Protein AF-A0A1C9WNR5-F1 (afdb_monomer_lite)

Sequence (93 aa):
MTIWNFANPAVIDENNRMAQNFAAVSALGYPEDLPVLAFLSQQLINANPEWHPAHKRQLEPLDRSRLVVLPGGHYLHWTHSQEMGESLRKFLR

Radius of gyration: 16.76 Å; chains: 1; bounding box: 45×30×37 Å

Secondary structure (DSSP, 8-state):
---TTTT-HHHHHHHHHHHHHHHHHTT----TTS-EEEEEEHHHHHH-TTHHHHHHHHHTT-SSEEEEEESSSS-HHHHSHHHHHHHHHHHH-

Foldseek 3Di:
DPPVPCDDPVNVVCVVCVVVVCVVCVPDADDQADAEEEEAEPVVCVVPVCVVVVVVVRCVSHPHYDYHYDYDDDPCCVVPVVVVVVVVVVSVD

pLDDT: mean 93.84, std 9.14, range [49.0, 98.5]

Structure (mmCIF, N/CA/C/O backbone):
data_AF-A0A1C9WNR5-F1
#
_entry.id   AF-A0A1C9WNR5-F1
#
loop_
_atom_site.group_PDB
_atom_site.id
_atom_site.type_symbol
_atom_site.label_atom_id
_atom_site.label_alt_id
_atom_site.label_comp_id
_atom_site.label_asym_id
_atom_site.label_entity_id
_atom_site.label_seq_id
_atom_site.pdbx_PDB_ins_code
_atom_site.Cartn_x
_atom_site.Cartn_y
_atom_site.Cartn_z
_atom_site.occupancy
_atom_site.B_iso_or_equiv
_atom_site.auth_seq_id
_atom_site.auth_comp_id
_atom_site.auth_asym_id
_atom_site.auth_atom_id
_atom_site.pdbx_PDB_model_num
ATOM 1 N N . MET A 1 1 ? 27.772 -5.871 3.448 1.00 49.00 1 MET A N 1
ATOM 2 C CA . MET A 1 1 ? 26.713 -6.830 3.071 1.00 49.00 1 MET A CA 1
ATOM 3 C C . MET A 1 1 ? 26.995 -7.255 1.639 1.00 49.00 1 MET A C 1
ATOM 5 O O . MET A 1 1 ? 26.879 -6.425 0.750 1.00 49.00 1 MET A O 1
ATOM 9 N N . THR A 1 2 ? 27.495 -8.465 1.409 1.00 57.16 2 THR A N 1
ATOM 10 C CA . THR A 1 2 ? 27.682 -8.988 0.048 1.00 57.16 2 THR A CA 1
ATOM 11 C C . THR A 1 2 ? 26.384 -9.669 -0.361 1.00 57.16 2 THR A C 1
ATOM 13 O O . THR A 1 2 ? 25.953 -10.617 0.290 1.00 57.16 2 THR A O 1
ATOM 16 N N . ILE A 1 3 ? 25.719 -9.148 -1.394 1.00 67.62 3 ILE A N 1
ATOM 17 C CA . ILE A 1 3 ? 24.437 -9.680 -1.870 1.00 67.62 3 ILE A CA 1
ATOM 18 C C . ILE A 1 3 ? 24.714 -10.898 -2.758 1.00 67.62 3 ILE A C 1
ATOM 20 O O . ILE A 1 3 ? 24.587 -10.863 -3.982 1.00 67.62 3 ILE A O 1
ATOM 24 N N . TRP A 1 4 ? 25.176 -11.976 -2.130 1.00 55.09 4 TRP A N 1
ATOM 25 C CA . TRP A 1 4 ? 25.336 -13.264 -2.788 1.00 55.09 4 TRP A CA 1
ATOM 26 C C . TRP A 1 4 ? 23.961 -13.710 -3.295 1.00 55.09 4 TRP A C 1
ATOM 28 O O . TRP A 1 4 ? 23.042 -13.883 -2.500 1.00 55.09 4 TRP A O 1
ATOM 38 N N . ASN A 1 5 ? 23.837 -13.857 -4.619 1.00 68.12 5 ASN A N 1
ATOM 39 C CA . ASN A 1 5 ? 22.632 -14.217 -5.388 1.00 68.12 5 ASN A CA 1
ATOM 40 C C . ASN A 1 5 ? 21.720 -13.083 -5.892 1.00 68.12 5 ASN A C 1
ATOM 42 O O . ASN A 1 5 ? 20.700 -13.400 -6.498 1.00 68.12 5 ASN A O 1
ATOM 46 N N . PHE A 1 6 ? 22.078 -11.798 -5.752 1.00 71.00 6 PHE A N 1
ATOM 47 C CA .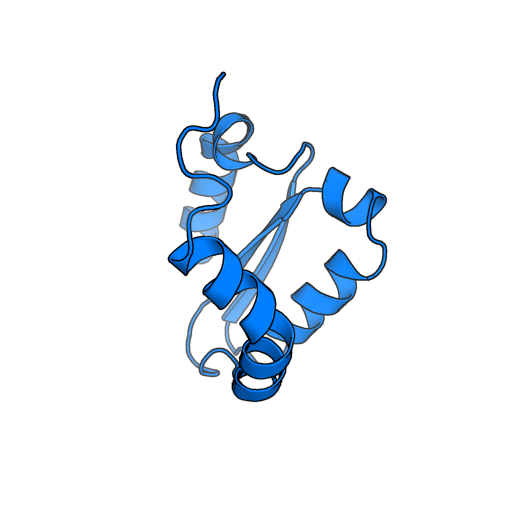 PHE A 1 6 ? 21.237 -10.693 -6.265 1.00 71.00 6 PHE A CA 1
ATOM 48 C C . PHE A 1 6 ? 20.915 -10.781 -7.765 1.00 71.00 6 PHE A C 1
ATOM 50 O O . PHE A 1 6 ? 19.884 -10.302 -8.211 1.00 71.00 6 PHE A O 1
ATOM 57 N N . ALA A 1 7 ? 21.814 -11.376 -8.544 1.00 80.62 7 ALA A N 1
ATOM 58 C CA . ALA A 1 7 ? 21.699 -11.483 -9.993 1.00 80.62 7 ALA A CA 1
ATOM 59 C C . ALA A 1 7 ? 21.761 -12.944 -10.453 1.00 80.62 7 ALA A C 1
ATOM 61 O O . ALA A 1 7 ? 22.336 -13.254 -11.494 1.00 80.62 7 ALA A O 1
ATOM 62 N N . ASN A 1 8 ? 21.228 -13.872 -9.652 1.00 91.19 8 ASN A N 1
ATOM 63 C CA . ASN A 1 8 ? 21.070 -15.237 -10.141 1.00 91.19 8 ASN A CA 1
ATOM 64 C C . ASN A 1 8 ? 20.044 -15.265 -11.303 1.00 91.19 8 ASN A C 1
ATOM 66 O O . ASN A 1 8 ? 19.234 -14.340 -11.432 1.00 91.19 8 ASN A O 1
ATOM 70 N N . PRO A 1 9 ? 20.046 -16.314 -12.144 1.00 93.50 9 PRO A N 1
ATOM 71 C CA . PRO A 1 9 ? 19.154 -16.380 -13.300 1.00 93.50 9 PRO A CA 1
ATOM 72 C C . PRO A 1 9 ? 17.661 -16.221 -12.975 1.00 93.50 9 PRO A C 1
ATOM 74 O O . PRO A 1 9 ? 16.936 -15.650 -13.782 1.00 93.50 9 PRO A O 1
ATOM 77 N N . ALA A 1 10 ? 17.203 -16.675 -11.804 1.00 92.06 10 ALA A N 1
ATOM 78 C CA . ALA A 1 10 ? 15.802 -16.553 -11.403 1.00 92.06 10 ALA A CA 1
ATOM 79 C C . ALA A 1 10 ? 15.416 -15.103 -11.072 1.00 92.06 10 ALA A C 1
ATOM 81 O O . ALA A 1 10 ? 14.374 -14.640 -11.521 1.00 92.06 10 ALA A O 1
ATOM 82 N N . VAL A 1 11 ? 16.270 -14.362 -10.355 1.00 91.44 11 VAL A N 1
ATOM 83 C CA . VAL A 1 11 ? 16.021 -12.940 -10.040 1.00 91.44 11 VAL A CA 1
ATOM 84 C C . VAL A 1 11 ? 16.032 -12.088 -11.313 1.00 91.44 11 VAL A C 1
ATOM 86 O O . VAL A 1 11 ? 15.221 -11.176 -11.471 1.00 91.44 11 VAL A O 1
ATOM 89 N N . ILE A 1 12 ? 16.925 -12.403 -12.257 1.00 92.25 12 ILE A N 1
ATOM 90 C CA . ILE A 1 12 ? 16.961 -11.727 -13.560 1.00 92.25 12 ILE A CA 1
ATOM 91 C C . ILE A 1 12 ? 15.686 -12.025 -14.364 1.00 92.25 12 ILE A C 1
ATOM 93 O O . ILE A 1 12 ? 15.098 -11.097 -14.919 1.00 92.25 12 ILE A O 1
ATOM 97 N N . ASP A 1 13 ? 15.243 -13.286 -14.424 1.00 95.12 13 ASP A N 1
ATOM 98 C CA . ASP A 1 13 ? 13.997 -13.665 -15.107 1.00 95.12 13 ASP A CA 1
ATOM 99 C C . ASP A 1 13 ? 12.773 -12.970 -14.485 1.00 95.12 13 ASP A C 1
ATOM 101 O O . ASP A 1 13 ? 11.955 -12.411 -15.215 1.00 95.12 13 ASP A O 1
ATOM 105 N N . GLU A 1 14 ? 12.687 -12.903 -13.152 1.00 92.56 14 GLU A N 1
ATOM 106 C CA . GLU A 1 14 ? 11.630 -12.170 -12.445 1.00 92.56 14 GLU A CA 1
ATOM 1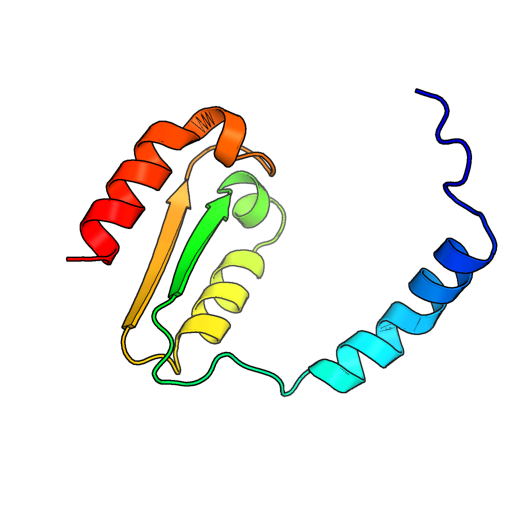07 C C . GLU A 1 14 ? 11.604 -10.686 -12.840 1.00 92.56 14 GLU A C 1
ATOM 109 O O . GLU A 1 14 ? 10.556 -10.163 -13.231 1.00 92.56 14 GLU A O 1
ATOM 114 N N . ASN A 1 15 ? 12.761 -10.016 -12.815 1.00 92.94 15 ASN A N 1
ATOM 115 C CA . ASN A 1 15 ? 12.860 -8.611 -13.205 1.00 92.94 15 ASN A CA 1
ATOM 116 C C . ASN A 1 15 ? 12.481 -8.395 -14.681 1.00 92.94 15 ASN A C 1
ATOM 118 O O . ASN A 1 15 ? 11.774 -7.441 -15.007 1.00 92.94 15 ASN A O 1
ATOM 122 N N . ASN A 1 16 ? 12.887 -9.302 -15.574 1.00 96.00 16 ASN A N 1
ATOM 123 C CA . ASN A 1 16 ? 12.544 -9.236 -16.998 1.00 96.00 16 ASN A CA 1
ATOM 124 C C . ASN A 1 16 ? 11.039 -9.417 -17.258 1.00 96.00 16 ASN A C 1
ATOM 126 O O . ASN A 1 16 ? 10.518 -8.898 -18.246 1.00 96.00 16 ASN A O 1
ATOM 130 N N . ARG A 1 17 ? 10.323 -10.115 -16.370 1.00 96.62 17 ARG A N 1
ATOM 131 C CA . ARG A 1 17 ? 8.870 -10.337 -16.462 1.00 96.62 17 ARG A CA 1
ATOM 132 C C . ARG A 1 17 ? 8.035 -9.250 -15.795 1.00 96.62 17 ARG A C 1
ATOM 134 O O . ARG A 1 17 ? 6.814 -9.269 -15.923 1.00 96.62 17 ARG A O 1
ATOM 141 N N . MET A 1 18 ? 8.657 -8.285 -15.122 1.00 95.69 18 MET A N 1
ATOM 142 C CA . MET A 1 18 ? 7.968 -7.277 -14.314 1.00 95.69 18 MET A CA 1
ATOM 143 C C . MET A 1 18 ? 6.850 -6.548 -15.078 1.00 95.69 18 MET A C 1
ATOM 145 O O . MET A 1 18 ? 5.719 -6.485 -14.602 1.00 95.69 18 MET A O 1
ATOM 149 N N . ALA A 1 19 ? 7.129 -6.059 -16.291 1.00 95.94 19 ALA A N 1
ATOM 150 C CA . ALA A 1 19 ? 6.132 -5.356 -17.102 1.00 95.94 19 ALA A CA 1
ATOM 151 C C . ALA A 1 19 ? 4.941 -6.254 -17.490 1.00 95.94 19 ALA A C 1
ATOM 153 O O . ALA A 1 19 ? 3.790 -5.825 -17.418 1.00 95.94 19 ALA A O 1
ATOM 154 N N . GLN A 1 20 ? 5.213 -7.509 -17.863 1.00 97.44 20 GLN A N 1
ATOM 155 C CA . GLN A 1 20 ? 4.180 -8.489 -18.215 1.00 97.44 20 GLN A CA 1
ATOM 156 C C . GLN A 1 20 ? 3.321 -8.843 -16.996 1.00 97.44 20 GLN A C 1
ATOM 158 O O . GLN A 1 20 ? 2.096 -8.871 -17.097 1.00 97.44 20 GLN A O 1
ATOM 163 N N . ASN A 1 21 ? 3.951 -9.042 -15.837 1.00 95.62 21 ASN A N 1
ATOM 164 C CA . ASN A 1 21 ? 3.264 -9.345 -14.586 1.00 95.62 21 ASN A CA 1
ATOM 165 C C . ASN A 1 21 ? 2.364 -8.182 -14.152 1.00 95.62 21 ASN A C 1
ATOM 167 O O . ASN A 1 21 ? 1.201 -8.414 -13.836 1.00 95.62 21 ASN A O 1
ATOM 171 N N . PHE A 1 22 ? 2.853 -6.935 -14.203 1.00 93.94 22 PHE A N 1
ATOM 172 C CA . PHE A 1 22 ? 2.039 -5.757 -13.880 1.00 93.94 22 PHE A CA 1
ATOM 173 C C . PHE A 1 22 ? 0.842 -5.596 -14.817 1.00 93.94 22 PHE A C 1
ATOM 175 O O . PHE A 1 22 ? -0.257 -5.305 -14.350 1.00 93.94 22 PHE A O 1
ATOM 182 N N . ALA A 1 23 ? 1.019 -5.828 -16.121 1.00 95.62 23 ALA A N 1
ATOM 183 C CA . ALA A 1 23 ? -0.094 -5.809 -17.066 1.00 95.62 23 ALA A CA 1
ATOM 184 C C . ALA A 1 23 ? -1.133 -6.893 -16.734 1.00 95.62 23 ALA A C 1
ATOM 186 O O . ALA A 1 23 ? -2.329 -6.597 -16.691 1.00 95.62 23 ALA A O 1
ATOM 187 N N . ALA A 1 24 ? -0.679 -8.115 -16.433 1.00 96.31 24 ALA A N 1
ATOM 188 C CA . ALA A 1 24 ? -1.546 -9.248 -16.114 1.00 96.31 24 ALA A CA 1
ATOM 189 C C . ALA A 1 24 ? -2.384 -9.036 -14.842 1.00 96.31 24 ALA A C 1
ATOM 191 O O . ALA A 1 24 ? -3.502 -9.539 -14.765 1.00 96.31 24 ALA A O 1
ATOM 192 N N . VAL A 1 25 ? -1.874 -8.278 -13.865 1.00 93.81 25 VAL A N 1
ATOM 193 C CA . VAL A 1 25 ? -2.580 -8.001 -12.601 1.00 93.81 25 VAL A CA 1
ATOM 194 C C . VAL A 1 25 ? -3.228 -6.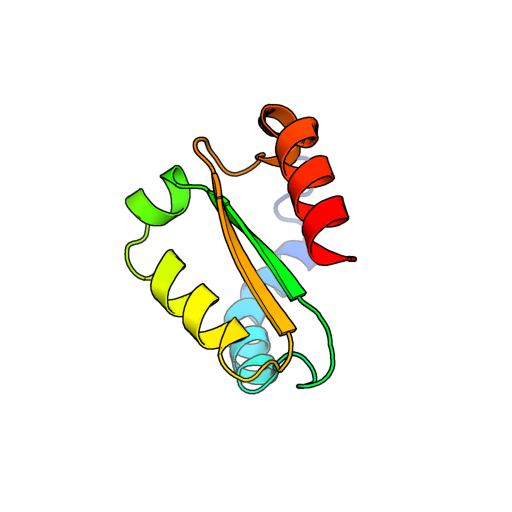616 -12.539 1.00 93.81 25 VAL A C 1
ATOM 196 O O . VAL A 1 25 ? -3.836 -6.282 -11.529 1.00 93.81 25 VAL A O 1
ATOM 199 N N . SER A 1 26 ? -3.130 -5.807 -13.597 1.00 91.44 26 SER A N 1
ATOM 200 C CA . SER A 1 26 ? -3.570 -4.400 -13.592 1.00 91.44 26 SER A CA 1
ATOM 201 C C . SER A 1 26 ? -5.052 -4.188 -13.254 1.00 91.44 26 SER A C 1
ATOM 203 O O . SER A 1 26 ? -5.408 -3.138 -12.726 1.00 91.44 26 SER A O 1
ATOM 205 N N . ALA A 1 27 ? -5.904 -5.176 -13.540 1.00 91.31 27 ALA A N 1
ATOM 206 C CA . ALA A 1 27 ? -7.338 -5.142 -13.255 1.00 91.31 27 ALA A CA 1
ATOM 207 C C . ALA A 1 27 ? -7.721 -5.822 -11.927 1.00 91.31 27 ALA A C 1
ATOM 209 O O . ALA A 1 27 ? -8.903 -5.875 -11.590 1.00 91.31 27 ALA A O 1
ATOM 210 N N . LEU A 1 28 ? -6.754 -6.376 -11.185 1.00 93.00 28 LEU A N 1
ATOM 211 C CA . LEU A 1 28 ? -7.024 -6.993 -9.891 1.00 93.00 28 LEU A CA 1
ATOM 212 C C . LEU A 1 28 ? -7.246 -5.918 -8.825 1.00 93.00 28 LEU A C 1
ATOM 214 O O . LEU A 1 28 ? -6.482 -4.962 -8.705 1.00 93.00 28 LEU A O 1
ATOM 218 N N . GLY A 1 29 ? -8.277 -6.125 -8.014 1.00 92.62 29 GLY A N 1
ATOM 219 C CA . GLY A 1 29 ? -8.583 -5.326 -6.835 1.00 92.62 29 GLY A CA 1
ATOM 220 C C . GLY A 1 29 ? -8.897 -6.222 -5.644 1.00 92.62 29 GLY A C 1
ATOM 221 O O . GLY A 1 29 ? -8.986 -7.445 -5.771 1.00 92.62 29 GLY A O 1
ATOM 222 N N . TYR A 1 30 ? -9.059 -5.610 -4.475 1.00 95.25 30 TYR A N 1
ATOM 223 C CA . TYR A 1 30 ? -9.638 -6.319 -3.339 1.00 95.25 30 TYR A CA 1
ATOM 224 C C . TYR A 1 30 ? -11.131 -6.585 -3.600 1.00 95.25 30 TYR A C 1
ATOM 226 O O . TYR A 1 30 ? -11.776 -5.762 -4.254 1.00 95.25 30 TYR A O 1
ATOM 234 N N . PRO A 1 31 ? -11.692 -7.696 -3.092 1.00 96.19 31 PRO A N 1
ATOM 235 C CA . PRO A 1 31 ? -13.141 -7.863 -3.009 1.00 96.19 31 PRO A CA 1
ATOM 236 C C . PRO A 1 31 ? -13.776 -6.701 -2.233 1.00 96.19 31 PRO A C 1
ATOM 238 O O . PRO A 1 31 ? -13.203 -6.262 -1.236 1.00 96.19 31 PRO A O 1
ATOM 241 N N . GLU A 1 32 ? -14.939 -6.216 -2.674 1.00 97.06 32 GLU A N 1
ATOM 242 C CA . GLU A 1 32 ? -15.619 -5.043 -2.088 1.00 97.06 32 GLU A CA 1
ATOM 243 C C . GLU A 1 32 ? -15.910 -5.213 -0.585 1.00 97.06 32 GLU A C 1
ATOM 245 O O . GLU A 1 32 ? -15.790 -4.261 0.190 1.00 97.06 32 GLU A O 1
ATOM 250 N N . ASP A 1 33 ? -16.201 -6.446 -0.162 1.00 97.25 33 ASP A N 1
ATOM 251 C CA . ASP A 1 33 ? -16.548 -6.820 1.208 1.00 97.25 33 ASP A CA 1
ATOM 252 C C . ASP A 1 33 ? -15.331 -7.061 2.117 1.00 97.25 33 ASP A C 1
ATOM 254 O O . ASP A 1 33 ? -15.497 -7.267 3.323 1.00 97.25 33 ASP A O 1
ATOM 258 N N . LEU A 1 34 ? -14.104 -7.020 1.580 1.00 97.38 34 LEU A N 1
ATOM 259 C CA . LEU A 1 34 ? -12.884 -7.211 2.359 1.00 97.38 34 LEU A CA 1
ATOM 260 C C . LEU A 1 34 ? -12.526 -5.929 3.131 1.00 97.38 34 LEU A C 1
ATOM 262 O O . LEU A 1 34 ? -12.148 -4.927 2.518 1.00 97.38 34 LEU A O 1
ATOM 266 N N . PRO A 1 35 ? -12.519 -5.941 4.478 1.00 97.75 35 PRO A N 1
ATOM 267 C CA . PRO A 1 35 ? -12.108 -4.774 5.241 1.00 97.75 35 PRO A CA 1
ATOM 268 C C . PRO A 1 35 ? -10.599 -4.545 5.129 1.00 97.75 35 PRO A C 1
ATOM 270 O O . PRO A 1 35 ? -9.809 -5.406 5.523 1.00 97.75 35 PRO A O 1
ATOM 273 N N . VAL A 1 36 ? -10.180 -3.364 4.665 1.00 98.25 36 VAL A N 1
ATOM 274 C CA . VAL A 1 36 ? -8.754 -3.038 4.482 1.00 98.25 36 VAL A CA 1
ATOM 275 C C . VAL A 1 36 ? -8.330 -1.833 5.319 1.00 98.25 36 VAL A C 1
ATOM 277 O O . VAL A 1 36 ? -8.839 -0.723 5.170 1.00 98.25 36 VAL A O 1
ATOM 280 N N . LEU A 1 37 ? -7.320 -2.041 6.165 1.00 98.50 37 LEU A N 1
ATOM 281 C CA . LEU A 1 37 ? -6.581 -0.979 6.844 1.00 98.50 37 LEU A CA 1
ATOM 282 C C . LEU A 1 37 ? -5.191 -0.862 6.217 1.00 98.50 37 LEU A C 1
ATOM 284 O O . LEU A 1 37 ? -4.362 -1.758 6.373 1.00 98.50 37 LEU A O 1
ATOM 288 N N . ALA A 1 38 ? -4.932 0.248 5.534 1.00 98.00 38 ALA A N 1
ATOM 289 C CA . ALA A 1 38 ? -3.662 0.522 4.876 1.00 98.00 38 ALA A CA 1
ATOM 290 C C . ALA A 1 38 ? -2.872 1.602 5.626 1.00 98.00 38 ALA A C 1
ATOM 292 O O . ALA A 1 38 ? -3.437 2.594 6.089 1.00 98.00 38 ALA A O 1
ATOM 293 N N . PHE A 1 39 ? -1.551 1.430 5.696 1.00 98.31 39 PHE A N 1
ATOM 294 C CA . PHE A 1 39 ? -0.627 2.395 6.291 1.00 98.31 39 PHE A CA 1
ATOM 295 C C . PHE A 1 39 ? 0.357 2.900 5.240 1.00 98.31 39 PHE A C 1
ATOM 297 O O . PHE A 1 39 ? 0.983 2.095 4.5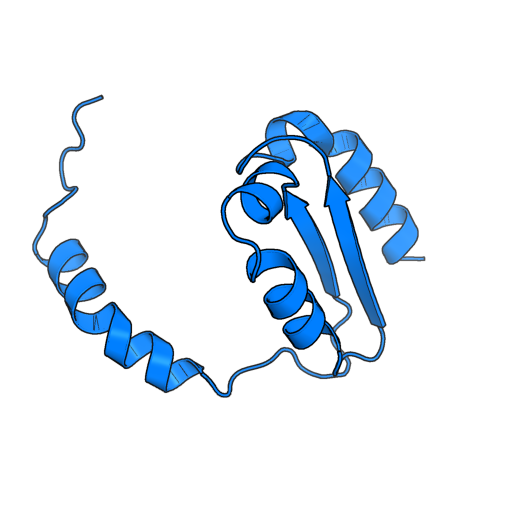51 1.00 98.31 39 PHE A O 1
ATOM 304 N N . LEU A 1 40 ? 0.528 4.218 5.142 1.00 97.75 40 LEU A N 1
ATOM 305 C CA . LEU A 1 40 ? 1.478 4.847 4.227 1.00 97.75 40 LEU A CA 1
ATOM 306 C C . LEU A 1 40 ? 2.541 5.640 4.965 1.00 97.75 40 LEU A C 1
ATOM 308 O O . LEU A 1 40 ? 2.271 6.325 5.946 1.00 97.75 40 LEU A O 1
ATOM 312 N N . SER A 1 41 ? 3.753 5.582 4.425 1.00 97.94 41 SER A N 1
ATOM 313 C CA . SER A 1 41 ? 4.884 6.386 4.872 1.00 97.94 41 SER A CA 1
ATOM 314 C C . SER A 1 41 ? 4.788 7.786 4.278 1.00 97.94 41 SER A C 1
ATOM 316 O O . SER A 1 41 ? 4.746 7.946 3.056 1.00 97.94 41 SER A O 1
ATOM 318 N N . GLN A 1 42 ? 4.833 8.809 5.132 1.00 97.81 42 GLN A N 1
ATOM 319 C CA . GLN A 1 42 ? 4.894 10.203 4.693 1.00 97.81 42 GLN A CA 1
ATOM 320 C C . GLN A 1 42 ? 6.124 10.468 3.813 1.00 97.81 42 GLN A C 1
ATOM 322 O O . GLN A 1 42 ? 6.041 11.219 2.845 1.00 97.81 42 GLN A O 1
ATOM 327 N N . GLN A 1 43 ? 7.262 9.830 4.105 1.00 97.44 43 GLN A N 1
ATOM 328 C CA . GLN A 1 43 ? 8.468 9.976 3.290 1.00 97.44 43 GLN A CA 1
ATOM 329 C C . GLN A 1 43 ? 8.257 9.462 1.858 1.00 97.44 43 GLN A C 1
ATOM 331 O O . GLN A 1 43 ? 8.712 10.109 0.917 1.00 97.44 43 GLN A O 1
ATOM 336 N N . LEU A 1 44 ? 7.553 8.338 1.679 1.00 95.38 44 LEU A N 1
ATOM 337 C CA . LEU A 1 44 ? 7.241 7.813 0.345 1.00 95.38 44 LEU A CA 1
ATOM 338 C C . LEU A 1 44 ? 6.253 8.704 -0.408 1.00 95.38 44 LEU A C 1
ATOM 340 O O . LEU A 1 44 ? 6.430 8.910 -1.603 1.00 95.38 44 LEU A O 1
ATOM 344 N N . ILE A 1 45 ? 5.273 9.288 0.286 1.00 96.94 45 ILE A N 1
ATOM 345 C CA . ILE A 1 45 ? 4.363 10.279 -0.308 1.00 96.94 45 ILE A CA 1
ATOM 346 C C . ILE A 1 45 ? 5.143 11.508 -0.790 1.00 96.94 45 ILE A C 1
ATOM 348 O O . ILE A 1 45 ? 4.913 11.997 -1.891 1.00 96.94 45 ILE A O 1
ATOM 352 N N . ASN A 1 46 ? 6.105 11.986 0.001 1.00 96.88 46 ASN A N 1
ATOM 353 C CA . ASN A 1 46 ? 6.927 13.137 -0.375 1.00 96.88 46 ASN A CA 1
ATOM 354 C C . ASN A 1 46 ? 7.859 12.825 -1.558 1.00 96.88 46 ASN A C 1
ATOM 356 O O . ASN A 1 46 ? 8.114 13.696 -2.383 1.00 96.88 46 ASN A O 1
ATOM 360 N N . ALA A 1 47 ? 8.381 11.596 -1.631 1.00 97.06 47 ALA A N 1
ATOM 361 C CA . ALA A 1 47 ? 9.259 11.154 -2.713 1.00 97.06 47 ALA A CA 1
ATOM 362 C C . ALA A 1 47 ? 8.498 10.816 -4.006 1.00 97.06 47 ALA A C 1
ATOM 364 O O . ALA A 1 47 ? 9.066 10.903 -5.092 1.00 97.06 47 ALA A O 1
ATOM 365 N N . ASN A 1 48 ? 7.227 10.426 -3.897 1.00 96.69 48 ASN A N 1
ATOM 366 C CA . ASN A 1 48 ? 6.366 10.074 -5.016 1.00 96.69 48 ASN A CA 1
ATOM 367 C C . ASN A 1 48 ? 4.965 10.687 -4.815 1.00 96.69 48 ASN A C 1
ATOM 369 O O . ASN A 1 48 ? 4.133 10.094 -4.122 1.00 96.69 48 ASN A O 1
ATOM 373 N N . PRO A 1 49 ? 4.673 11.839 -5.448 1.00 94.12 49 PRO A N 1
ATOM 374 C CA . PRO A 1 49 ? 3.394 12.534 -5.293 1.00 94.12 49 PRO A CA 1
ATOM 375 C C . PRO A 1 49 ? 2.162 11.688 -5.650 1.00 94.12 49 PRO A C 1
ATOM 377 O O . PRO A 1 49 ? 1.107 11.858 -5.042 1.00 94.12 49 PRO A O 1
ATOM 380 N N . GLU A 1 50 ? 2.298 10.736 -6.580 1.00 96.31 50 GLU A N 1
ATOM 381 C CA . GLU A 1 50 ? 1.211 9.836 -6.995 1.00 96.31 50 GLU A CA 1
ATOM 382 C C . GLU A 1 50 ? 0.964 8.689 -6.008 1.00 96.31 50 GLU A C 1
ATOM 384 O O . GLU A 1 50 ? -0.053 7.998 -6.098 1.00 96.31 50 GLU A O 1
ATOM 389 N N . TRP A 1 51 ? 1.849 8.497 -5.025 1.00 95.94 51 TRP A N 1
ATOM 390 C CA . TRP A 1 51 ? 1.758 7.395 -4.072 1.00 95.94 51 TRP A CA 1
ATOM 391 C C . TRP A 1 51 ? 0.457 7.439 -3.275 1.00 95.94 51 TRP A C 1
ATOM 393 O O . TRP A 1 51 ? -0.283 6.457 -3.234 1.00 95.94 51 TRP A O 1
ATOM 403 N N . HIS A 1 52 ? 0.137 8.588 -2.679 1.00 97.56 52 HIS A N 1
ATOM 404 C CA . HIS A 1 52 ? -1.084 8.731 -1.890 1.00 97.56 52 HIS A CA 1
ATOM 405 C C . HIS A 1 52 ? -2.362 8.626 -2.752 1.00 97.56 52 HIS A C 1
ATOM 407 O O . HIS A 1 52 ? -3.227 7.819 -2.406 1.00 97.56 52 HIS A O 1
ATOM 413 N N . PRO A 1 53 ? -2.506 9.350 -3.885 1.00 97.69 53 PRO A N 1
ATOM 414 C CA . PRO A 1 53 ? -3.648 9.187 -4.789 1.00 97.69 53 PRO A CA 1
ATOM 415 C C . PRO A 1 53 ? -3.852 7.757 -5.303 1.00 97.69 53 PRO A C 1
ATOM 417 O O . PRO A 1 53 ? -4.989 7.295 -5.376 1.00 97.69 53 PRO A O 1
ATOM 420 N N . ALA A 1 54 ? -2.783 7.034 -5.651 1.00 95.56 54 ALA A N 1
ATOM 421 C CA . ALA A 1 54 ? -2.883 5.651 -6.120 1.00 95.56 54 ALA A CA 1
ATOM 422 C C . ALA A 1 54 ? -3.448 4.714 -5.042 1.00 95.56 54 ALA A C 1
ATOM 424 O O . ALA A 1 54 ? -4.400 3.982 -5.304 1.00 95.56 54 ALA A O 1
ATOM 425 N N . HIS A 1 55 ? -2.928 4.793 -3.815 1.00 96.69 55 HIS A N 1
ATOM 426 C CA . HIS A 1 55 ? -3.419 3.971 -2.706 1.00 96.69 55 HIS A CA 1
ATOM 427 C C . HIS A 1 55 ? -4.832 4.366 -2.277 1.00 96.69 55 HIS A C 1
ATOM 429 O O . HIS A 1 55 ? -5.616 3.503 -1.899 1.00 96.69 55 HIS A O 1
ATOM 435 N N . LYS A 1 56 ? -5.192 5.652 -2.373 1.00 97.38 56 LYS A N 1
ATOM 436 C CA . LYS A 1 56 ? -6.571 6.088 -2.141 1.00 97.38 56 LYS A CA 1
ATOM 437 C C . LYS A 1 56 ? -7.526 5.436 -3.148 1.00 97.38 56 LYS A C 1
ATOM 439 O O . LYS A 1 56 ? -8.491 4.815 -2.722 1.00 97.38 56 LYS A O 1
ATOM 444 N N . ARG A 1 57 ? -7.208 5.491 -4.449 1.00 96.12 57 ARG A N 1
ATOM 445 C CA . ARG A 1 57 ? -8.007 4.856 -5.515 1.00 96.12 57 ARG A CA 1
ATOM 446 C C . ARG A 1 57 ? -8.168 3.349 -5.332 1.00 96.12 57 ARG A C 1
ATOM 448 O O . ARG A 1 57 ? -9.241 2.822 -5.579 1.00 96.12 57 ARG A O 1
ATOM 455 N N . GLN A 1 58 ? -7.133 2.655 -4.860 1.00 95.19 58 GLN A N 1
ATOM 456 C CA . GLN A 1 58 ? -7.207 1.213 -4.598 1.00 95.19 58 GLN A CA 1
ATOM 457 C C . GLN A 1 58 ? -8.240 0.849 -3.513 1.00 95.19 58 GLN A C 1
ATOM 459 O O . GLN A 1 58 ? -8.768 -0.260 -3.514 1.00 95.19 58 GLN A O 1
ATOM 464 N N . LEU A 1 59 ? -8.512 1.767 -2.583 1.00 97.44 59 LEU A N 1
ATOM 465 C CA . LEU A 1 59 ? -9.416 1.555 -1.450 1.00 97.44 59 LEU A CA 1
ATOM 466 C C . LEU A 1 59 ? -10.830 2.106 -1.673 1.00 97.44 59 LEU A C 1
ATOM 468 O O . LEU A 1 59 ? -11.717 1.790 -0.883 1.00 97.44 59 LEU A O 1
ATOM 472 N N . GLU A 1 60 ? -11.030 2.935 -2.704 1.00 96.38 60 GLU A N 1
ATOM 473 C CA . GLU A 1 60 ? -12.316 3.567 -3.039 1.00 96.38 60 GLU A CA 1
ATOM 474 C C . GLU A 1 60 ? -13.470 2.573 -3.260 1.00 96.38 60 GLU A C 1
ATOM 476 O O . GLU A 1 60 ? -14.566 2.881 -2.795 1.00 96.38 60 GLU A O 1
ATOM 481 N N . PRO A 1 61 ? -13.275 1.401 -3.900 1.00 96.38 61 PRO A N 1
ATOM 482 C CA . PRO A 1 61 ? -14.367 0.450 -4.125 1.00 96.38 61 PRO A CA 1
ATOM 483 C C . PRO A 1 61 ? -14.804 -0.344 -2.886 1.00 96.38 61 PRO A C 1
ATOM 485 O O . PRO A 1 61 ? -15.753 -1.109 -2.978 1.00 96.38 61 PRO A O 1
ATOM 488 N N . LEU A 1 62 ? -14.093 -0.244 -1.758 1.00 97.88 62 LEU A N 1
ATOM 489 C CA . LEU A 1 62 ? -14.308 -1.129 -0.609 1.00 97.88 62 LEU A CA 1
ATOM 490 C C . LEU A 1 62 ? -15.341 -0.558 0.360 1.00 97.88 62 LEU A C 1
ATOM 492 O O . LEU A 1 62 ? -15.243 0.606 0.753 1.00 97.88 62 LEU A O 1
ATOM 496 N N . ASP A 1 63 ? -16.236 -1.411 0.856 1.00 97.31 63 ASP A N 1
ATOM 497 C CA . ASP A 1 63 ? -17.278 -1.030 1.820 1.00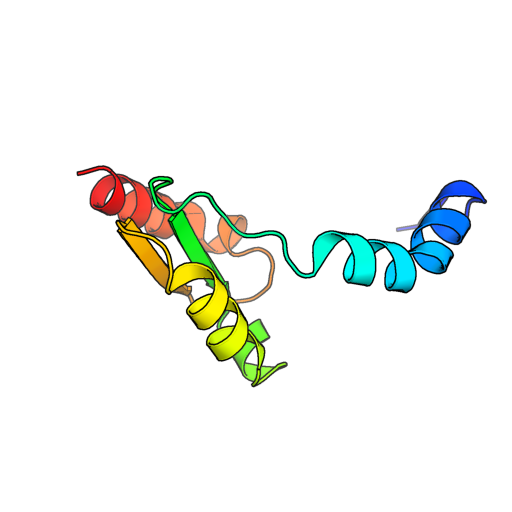 97.31 63 ASP A CA 1
ATOM 498 C C . ASP A 1 63 ? -16.691 -0.510 3.138 1.00 97.31 63 ASP A C 1
ATOM 500 O O . ASP A 1 63 ? -17.235 0.383 3.795 1.00 97.31 63 ASP A O 1
ATOM 504 N N . ARG A 1 64 ? -15.555 -1.085 3.550 1.00 97.56 64 ARG A N 1
ATOM 505 C CA . ARG A 1 64 ? -14.858 -0.733 4.789 1.00 97.56 64 ARG A CA 1
ATOM 506 C C . ARG A 1 64 ? -13.361 -0.634 4.557 1.00 97.56 64 ARG A C 1
ATOM 508 O O . ARG A 1 64 ? -12.616 -1.591 4.762 1.00 97.56 64 ARG A O 1
ATOM 515 N N . SER A 1 65 ? -12.898 0.564 4.229 1.00 97.81 65 SER A N 1
ATOM 516 C CA . SER A 1 65 ? -11.472 0.859 4.136 1.00 97.81 65 SER A CA 1
ATOM 517 C C . SER A 1 65 ? -11.040 2.025 5.025 1.00 97.81 65 SER A C 1
ATOM 519 O O . SER A 1 65 ? -11.824 2.896 5.410 1.00 97.81 65 SER A O 1
ATOM 521 N N . ARG A 1 66 ? -9.759 2.030 5.404 1.00 98.19 66 ARG A N 1
ATOM 522 C CA . ARG A 1 66 ? -9.113 3.164 6.069 1.00 98.19 66 ARG A CA 1
ATOM 523 C C . ARG A 1 66 ? -7.661 3.272 5.625 1.00 98.19 66 ARG A C 1
ATOM 525 O O . ARG A 1 66 ? -6.920 2.297 5.690 1.00 98.19 66 ARG A O 1
ATOM 532 N N . LEU A 1 67 ? -7.253 4.481 5.251 1.00 98.12 67 LEU A N 1
ATOM 533 C CA . LEU A 1 67 ? -5.869 4.831 4.945 1.00 98.12 67 LEU A CA 1
ATOM 534 C C . LEU A 1 67 ? -5.306 5.689 6.082 1.00 98.12 67 LEU A C 1
ATOM 536 O O . LEU A 1 67 ? -5.882 6.723 6.416 1.00 98.12 67 LEU A O 1
ATOM 540 N N . VAL A 1 68 ? -4.196 5.264 6.680 1.00 98.31 68 VAL A N 1
ATOM 541 C CA . VAL A 1 68 ? -3.497 5.998 7.742 1.00 98.31 68 VAL A CA 1
ATOM 542 C C . VAL A 1 68 ? -2.116 6.389 7.236 1.00 98.31 68 VAL A C 1
ATOM 544 O O . VAL A 1 68 ? -1.335 5.534 6.828 1.00 98.31 68 VAL A O 1
ATOM 547 N N . VAL A 1 69 ? -1.799 7.680 7.265 1.00 98.06 69 VAL A N 1
ATOM 548 C CA . VAL A 1 69 ? -0.456 8.169 6.938 1.00 98.06 69 VAL A CA 1
ATOM 549 C C . VAL A 1 69 ? 0.321 8.352 8.233 1.00 98.06 69 VAL A C 1
ATOM 551 O O . VAL A 1 69 ? -0.149 9.034 9.140 1.00 98.06 69 VAL A O 1
ATOM 554 N N . LEU A 1 70 ? 1.503 7.748 8.305 1.00 98.25 70 LEU A N 1
ATOM 555 C CA . LEU A 1 70 ? 2.403 7.841 9.446 1.00 98.25 70 LEU A CA 1
ATOM 556 C C . LEU A 1 70 ? 3.706 8.544 9.040 1.00 98.25 70 LEU A C 1
ATOM 558 O O . LEU A 1 70 ? 4.163 8.387 7.898 1.00 98.25 70 LEU A O 1
ATOM 562 N N . PRO A 1 71 ? 4.334 9.311 9.948 1.00 97.56 71 PRO A N 1
ATOM 563 C CA . PRO A 1 71 ? 5.666 9.846 9.703 1.00 97.56 71 PRO A CA 1
ATOM 564 C C . PRO A 1 71 ? 6.690 8.709 9.524 1.00 97.56 71 PRO A C 1
ATOM 566 O O . PRO A 1 71 ? 6.461 7.566 9.901 1.00 97.56 71 PRO A O 1
ATOM 569 N N . GLY A 1 72 ? 7.841 9.010 8.922 1.00 95.12 72 GLY A N 1
ATOM 570 C CA . GLY A 1 72 ? 8.924 8.036 8.740 1.00 95.12 72 GLY A CA 1
ATOM 571 C C . GLY A 1 72 ? 8.937 7.332 7.382 1.00 95.12 72 GLY A C 1
ATOM 572 O O . GLY A 1 72 ? 8.194 7.691 6.466 1.00 95.12 72 GLY A O 1
ATOM 573 N N . GLY A 1 73 ? 9.863 6.380 7.244 1.00 94.56 73 GLY A N 1
ATOM 574 C CA . GLY A 1 73 ? 10.215 5.710 5.990 1.00 94.56 73 GLY A CA 1
ATOM 575 C C . GLY A 1 73 ? 9.522 4.365 5.772 1.00 94.56 73 GLY A C 1
ATOM 576 O O . GLY A 1 73 ? 8.480 4.081 6.349 1.00 94.56 73 GLY A O 1
ATOM 577 N N . HIS A 1 74 ? 10.126 3.517 4.936 1.00 92.50 74 HIS A N 1
ATOM 578 C CA . HIS A 1 74 ? 9.539 2.245 4.497 1.00 92.50 74 HIS A CA 1
ATOM 579 C C . HIS A 1 74 ? 9.188 1.283 5.652 1.00 92.50 74 HIS A C 1
ATOM 581 O O . HIS A 1 74 ? 8.147 0.632 5.631 1.00 92.50 74 HIS A O 1
ATOM 587 N N . TYR A 1 75 ? 10.019 1.224 6.696 1.00 96.31 75 TYR A N 1
ATOM 588 C CA . TYR A 1 75 ? 9.861 0.293 7.819 1.00 96.31 75 TYR A CA 1
ATOM 589 C C . TYR A 1 75 ? 9.004 0.868 8.958 1.00 96.31 75 TYR A C 1
ATOM 591 O O . TYR A 1 75 ? 9.425 0.882 10.114 1.00 96.31 75 TYR A O 1
ATOM 599 N N . LEU A 1 76 ? 7.782 1.324 8.652 1.00 97.62 76 LEU A N 1
ATOM 600 C CA . LEU A 1 76 ? 6.858 1.889 9.654 1.00 97.62 76 LEU A CA 1
ATOM 601 C C . LEU A 1 76 ? 6.590 0.938 10.827 1.00 97.62 76 LEU A C 1
ATOM 603 O O . LEU A 1 76 ? 6.434 1.372 11.963 1.00 97.62 76 LEU A O 1
ATOM 607 N N . HIS A 1 77 ? 6.587 -0.369 10.573 1.00 96.12 77 HIS A N 1
ATOM 608 C CA . HIS A 1 77 ? 6.370 -1.380 11.605 1.00 96.12 77 HIS A CA 1
ATOM 609 C C . HIS A 1 77 ? 7.513 -1.466 12.631 1.00 96.12 77 HIS A C 1
ATOM 611 O O . HIS A 1 77 ? 7.313 -2.043 13.694 1.00 96.12 77 HIS A O 1
ATOM 617 N N . TRP A 1 78 ? 8.692 -0.896 12.363 1.00 97.25 78 TRP A N 1
ATOM 618 C CA . TRP A 1 78 ? 9.768 -0.799 13.358 1.00 97.25 78 TRP A CA 1
ATOM 619 C C . TRP A 1 78 ? 9.610 0.421 14.261 1.00 97.25 78 TRP A C 1
ATOM 621 O O . TRP A 1 78 ? 9.914 0.344 15.447 1.00 97.25 78 TRP A O 1
ATOM 631 N N . THR A 1 79 ? 9.125 1.540 13.721 1.00 97.19 79 THR A N 1
ATOM 632 C CA . THR A 1 79 ? 9.053 2.818 14.446 1.00 97.19 79 THR A CA 1
ATOM 633 C C . THR A 1 79 ? 7.683 3.092 15.060 1.00 97.19 79 THR A C 1
ATOM 635 O O . THR A 1 79 ? 7.593 3.817 16.048 1.00 97.19 79 THR A O 1
ATOM 638 N N . HIS A 1 80 ? 6.613 2.531 14.492 1.00 98.00 80 HIS A N 1
ATOM 639 C CA . HIS A 1 80 ? 5.218 2.865 14.808 1.00 98.00 80 HIS A CA 1
ATOM 640 C C . HIS A 1 80 ? 4.344 1.631 15.063 1.00 98.00 80 HIS A C 1
ATOM 642 O O . HIS A 1 80 ? 3.122 1.694 14.952 1.00 98.00 80 HIS A O 1
ATOM 648 N N . SER A 1 81 ? 4.947 0.502 15.449 1.00 97.88 81 SER A N 1
ATOM 649 C CA . SER A 1 81 ? 4.224 -0.743 15.756 1.00 97.88 81 SER A CA 1
ATOM 650 C C . SER A 1 81 ? 3.076 -0.551 16.754 1.00 97.88 81 SER A C 1
ATOM 652 O O . SER A 1 81 ? 1.989 -1.093 16.551 1.00 97.88 81 SER A O 1
ATOM 654 N N . GLN A 1 82 ? 3.285 0.248 17.805 1.00 98.25 82 GLN A N 1
ATOM 655 C CA . GLN A 1 82 ? 2.253 0.534 18.803 1.00 98.25 82 GLN A CA 1
ATOM 656 C C . GLN A 1 82 ? 1.064 1.297 18.198 1.00 98.25 82 GLN A C 1
ATOM 658 O O . GLN A 1 82 ? -0.081 0.876 18.358 1.00 98.25 82 GLN A O 1
ATOM 663 N N . GLU A 1 83 ? 1.328 2.370 17.451 1.00 98.31 83 GLU A N 1
ATOM 664 C CA . GLU A 1 83 ? 0.299 3.184 16.793 1.00 98.31 83 GLU A CA 1
ATOM 665 C C . GLU A 1 83 ? -0.472 2.388 15.727 1.00 98.31 83 GLU A C 1
ATOM 667 O O . GLU A 1 83 ? -1.703 2.477 15.633 1.00 98.31 83 GLU A O 1
ATOM 672 N N . MET A 1 84 ? 0.227 1.542 14.964 1.00 98.38 84 MET A N 1
ATOM 673 C CA . MET A 1 84 ? -0.395 0.615 14.016 1.00 98.38 84 MET A CA 1
ATOM 674 C C . MET A 1 84 ? -1.311 -0.384 14.736 1.00 98.38 84 MET A C 1
ATOM 676 O O . MET A 1 84 ? -2.439 -0.614 14.297 1.00 98.38 84 MET A O 1
ATOM 680 N N . GLY A 1 85 ? -0.873 -0.936 15.872 1.00 98.44 85 GLY A N 1
ATOM 681 C CA . GLY A 1 85 ? -1.672 -1.853 16.687 1.00 98.44 85 GLY A CA 1
ATOM 682 C C . GLY A 1 85 ? -2.931 -1.201 17.267 1.00 98.44 85 GLY A C 1
ATOM 683 O O . GLY A 1 85 ? -4.006 -1.803 17.276 1.00 98.44 85 GLY A O 1
ATOM 684 N N . GLU A 1 86 ? -2.839 0.049 17.714 1.00 98.38 86 GLU A N 1
ATOM 685 C CA . GLU A 1 86 ? -4.000 0.818 18.171 1.00 98.38 86 GLU A CA 1
ATOM 686 C C . GLU A 1 86 ? -4.971 1.132 17.031 1.00 98.38 86 GLU A C 1
ATOM 688 O O . GLU A 1 86 ? -6.186 0.986 17.194 1.00 98.38 86 GLU A O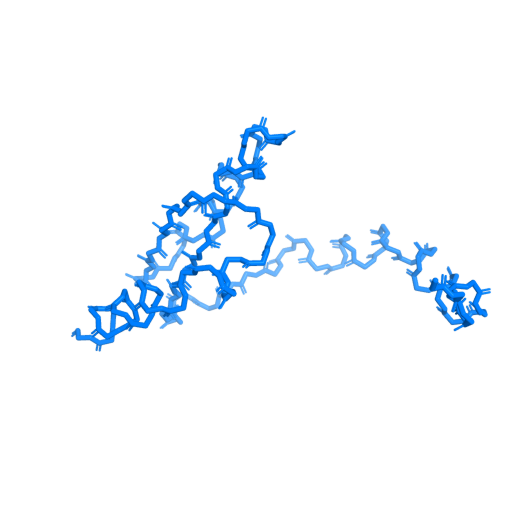 1
ATOM 693 N N . SER A 1 87 ? -4.446 1.513 15.867 1.00 98.19 87 SER A N 1
ATOM 694 C CA . SER A 1 87 ? -5.238 1.752 14.658 1.00 98.19 87 SER A CA 1
ATOM 695 C C . SER A 1 87 ? -5.981 0.494 14.217 1.00 98.19 87 SER A C 1
ATOM 697 O O . SER A 1 87 ? -7.172 0.570 13.916 1.00 98.19 87 SER A O 1
ATOM 699 N N . LEU A 1 88 ? -5.326 -0.670 14.279 1.00 98.19 88 LEU A N 1
ATOM 700 C CA . LEU A 1 88 ? -5.942 -1.966 14.007 1.00 98.19 88 LEU A CA 1
ATOM 701 C C . LEU A 1 88 ? -7.070 -2.277 14.995 1.00 98.19 88 LEU A C 1
ATOM 703 O O . LEU A 1 88 ? -8.179 -2.594 14.577 1.00 98.19 88 LEU A O 1
ATOM 707 N N . ARG A 1 89 ? -6.839 -2.124 16.306 1.00 98.19 89 ARG A N 1
ATOM 708 C CA . ARG A 1 89 ? -7.888 -2.344 17.322 1.00 98.19 89 ARG A CA 1
ATOM 709 C C . ARG A 1 89 ? -9.099 -1.437 17.112 1.00 98.19 89 ARG A C 1
ATOM 711 O O . ARG A 1 89 ? -10.221 -1.875 17.335 1.00 98.19 89 ARG A O 1
ATOM 718 N N . LYS A 1 90 ? -8.884 -0.183 16.703 1.00 97.75 90 LYS A N 1
ATOM 719 C CA . LYS A 1 90 ? -9.964 0.757 16.359 1.00 97.75 90 LYS A CA 1
ATOM 720 C C . LYS A 1 90 ? -10.663 0.379 15.057 1.00 97.75 90 LYS A C 1
ATOM 722 O O . LYS A 1 90 ? -11.842 0.664 14.921 1.00 97.75 90 LYS A O 1
ATOM 727 N N . PHE A 1 91 ? -9.936 -0.187 14.099 1.00 98.00 91 PHE A N 1
ATOM 728 C CA . PHE A 1 91 ? -10.484 -0.594 12.811 1.00 98.00 91 PHE A CA 1
ATOM 729 C C . PHE A 1 91 ? -11.306 -1.877 12.899 1.00 98.00 91 PHE A C 1
ATOM 731 O O . PHE A 1 91 ? -12.233 -2.009 12.122 1.00 98.00 91 PHE A O 1
ATOM 738 N N . LEU A 1 92 ? -10.984 -2.793 13.821 1.00 95.94 92 LEU A N 1
ATOM 739 C CA . LEU A 1 92 ? -11.710 -4.056 14.017 1.00 95.94 92 LEU A CA 1
ATOM 740 C C . LEU A 1 92 ? -13.011 -3.915 14.819 1.00 95.94 92 LEU A C 1
ATOM 742 O O . LEU A 1 92 ? -13.851 -4.809 14.758 1.00 95.94 92 LEU A O 1
ATOM 746 N N . ARG A 1 93 ? -13.166 -2.823 15.572 1.00 91.44 93 ARG A N 1
ATOM 747 C CA . ARG A 1 93 ? -14.436 -2.449 16.213 1.00 91.44 93 ARG A CA 1
ATOM 748 C C . ARG A 1 93 ? -15.404 -1.924 15.167 1.00 91.44 93 ARG A C 1
ATOM 750 O O . ARG A 1 93 ? -16.581 -2.315 15.241 1.00 91.44 93 ARG A O 1
#